Protein AF-A0ABD0YS05-F1 (afdb_monomer)

Solvent-accessible surface area (backbone atoms only — not comparable to full-atom values): 7313 Å² total; per-residue (Å²): 124,69,64,67,57,49,50,54,49,52,55,62,50,66,78,46,54,75,69,55,43,51,51,53,50,53,53,50,41,39,76,76,67,45,84,74,83,84,77,82,91,71,58,69,76,56,53,52,50,53,54,51,53,52,52,53,51,50,51,51,50,52,49,51,54,51,56,60,49,65,74,65,69,87,63,88,77,95,67,80,78,76,76,82,72,77,77,75,63,93,72,87,49,73,52,70,80,73,52,78,86,71,86,78,75,82,77,80,87,78,136

Foldseek 3Di:
DVVVVVVVVVVVLVPDDPVVNVVVVLVVCVVVPDDHDDDDDDDPVVVVVVVVVVVVVVVVVVVVVVVVVVVPPPDDDPPPPPPPPPPDPVPPDCCVVVPDDDPDDPDDDDD

pLDDT: mean 78.34, std 18.15, range [38.88, 98.06]

Organism: NCBI:txid642074

Radius of gyration: 29.36 Å; Cα contacts (8 Å, |Δi|>4): 9; chains: 1; bounding box: 68×46×77 Å

InterPro domains:
  IPR027973 40S small subunit processome assembly factor 1-like [PF15375] (1-88)
  IPR052852 SSU Processome Component [PTHR28366] (1-104)

Mean predicted aligned error: 17.49 Å

Sequence (111 aa):
MKRARFEVYKFAQSCLGASEKHQSNVELAVKLGARPPKKKSVNYKELIKINKSTLEENKKQDIIVRMGKQFTTKGKKETKKQSLKRKKRVGDGILNVYGKVGNFLFLDVNY

Secondary structure (DSSP, 8-state):
-HHHHHHHHHHHHHTS-HHHHHHHHHHHHHHTTPPPPPPPP--HHHHHHHHHHHHHHHHHHHHHHHHHHHTTTTS--------------TT-STHHHH-------------

Structure (mmCIF, N/CA/C/O backbone):
data_AF-A0ABD0YS05-F1
#
_entry.id   AF-A0ABD0YS05-F1
#
loop_
_atom_site.group_PDB
_atom_site.id
_atom_site.type_symbol
_atom_site.label_atom_id
_atom_site.label_alt_id
_atom_site.label_comp_id
_atom_site.label_asym_id
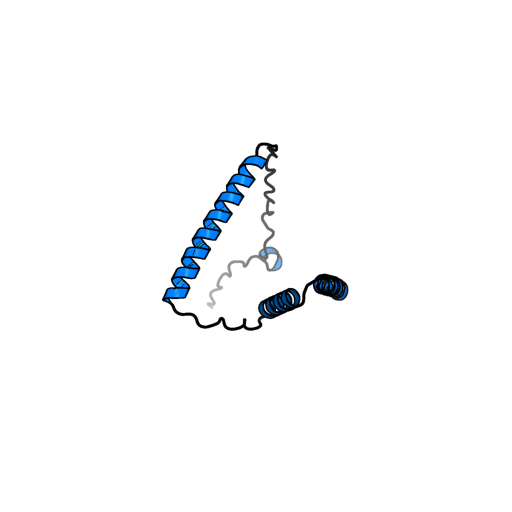_atom_site.label_entity_id
_atom_site.label_seq_id
_atom_site.pdbx_PDB_ins_code
_atom_site.Cartn_x
_atom_site.Cartn_y
_atom_site.Cartn_z
_atom_site.occupancy
_atom_site.B_iso_or_equiv
_atom_site.auth_seq_id
_atom_site.auth_comp_id
_atom_site.auth_asym_id
_atom_site.auth_atom_id
_atom_site.pdbx_PDB_model_num
ATOM 1 N N . MET A 1 1 ? 9.464 -0.307 -28.999 1.00 61.84 1 MET A N 1
ATOM 2 C CA . MET A 1 1 ? 9.107 0.496 -27.800 1.00 61.84 1 MET A CA 1
ATOM 3 C C . MET A 1 1 ? 8.747 -0.299 -26.535 1.00 61.84 1 MET A C 1
ATOM 5 O O . MET A 1 1 ? 8.785 0.287 -25.462 1.00 61.84 1 MET A O 1
ATOM 9 N N . LYS A 1 2 ? 8.405 -1.601 -26.593 1.00 81.81 2 LYS A N 1
ATOM 10 C CA . LYS A 1 2 ? 8.005 -2.369 -25.389 1.00 81.81 2 LYS A CA 1
ATOM 11 C C . LYS A 1 2 ? 9.186 -2.817 -24.501 1.00 81.81 2 LYS A C 1
ATOM 13 O O . LYS A 1 2 ? 9.066 -2.762 -23.285 1.00 81.81 2 LYS A O 1
ATOM 18 N N . ARG A 1 3 ? 10.331 -3.188 -25.096 1.00 90.81 3 ARG A N 1
ATOM 19 C CA . ARG A 1 3 ? 11.518 -3.702 -24.374 1.00 90.81 3 ARG A CA 1
ATOM 20 C C . ARG A 1 3 ? 12.218 -2.647 -23.512 1.00 90.81 3 ARG A C 1
ATOM 22 O O . ARG A 1 3 ? 12.342 -2.854 -22.316 1.00 90.81 3 ARG A O 1
ATOM 29 N N . ALA A 1 4 ? 12.533 -1.478 -24.074 1.00 93.75 4 ALA A N 1
ATOM 30 C CA . ALA A 1 4 ? 13.174 -0.390 -23.323 1.00 93.75 4 ALA A CA 1
ATOM 31 C C . ALA A 1 4 ? 12.364 0.045 -22.083 1.00 93.75 4 ALA A C 1
ATOM 33 O O . ALA A 1 4 ? 12.920 0.255 -21.012 1.00 93.75 4 ALA A O 1
ATOM 34 N N . ARG A 1 5 ? 11.027 0.113 -22.188 1.00 90.12 5 ARG A N 1
ATOM 35 C CA . ARG A 1 5 ? 10.155 0.425 -21.036 1.00 90.12 5 ARG A CA 1
ATOM 36 C C . ARG A 1 5 ? 10.236 -0.648 -19.948 1.00 90.12 5 ARG A C 1
ATOM 38 O O . ARG A 1 5 ? 10.227 -0.314 -18.769 1.00 90.12 5 ARG A O 1
ATOM 45 N N . PHE A 1 6 ? 10.317 -1.917 -20.345 1.00 90.56 6 PHE A N 1
ATOM 46 C CA . PHE A 1 6 ? 10.468 -3.032 -19.416 1.00 90.56 6 PHE A CA 1
ATOM 47 C C . PHE A 1 6 ? 11.845 -3.039 -18.742 1.00 90.56 6 PHE A C 1
ATOM 49 O O . PHE A 1 6 ? 11.928 -3.280 -17.543 1.00 90.56 6 PHE A O 1
ATOM 56 N N . GLU A 1 7 ? 12.912 -2.719 -19.472 1.00 94.56 7 GLU A N 1
ATOM 57 C CA . GLU A 1 7 ? 14.266 -2.613 -18.914 1.00 94.56 7 GLU A CA 1
ATOM 58 C C . GLU A 1 7 ? 14.374 -1.482 -17.893 1.00 94.56 7 GLU A C 1
ATOM 60 O O . GLU A 1 7 ? 14.882 -1.705 -16.798 1.00 94.56 7 GLU A O 1
ATOM 65 N N . VAL A 1 8 ? 13.811 -0.308 -18.195 1.00 94.12 8 VAL A N 1
ATOM 66 C CA . VAL A 1 8 ? 13.738 0.809 -17.240 1.00 94.12 8 VAL A CA 1
ATOM 67 C C . VAL A 1 8 ? 12.946 0.410 -15.994 1.00 94.12 8 VAL A C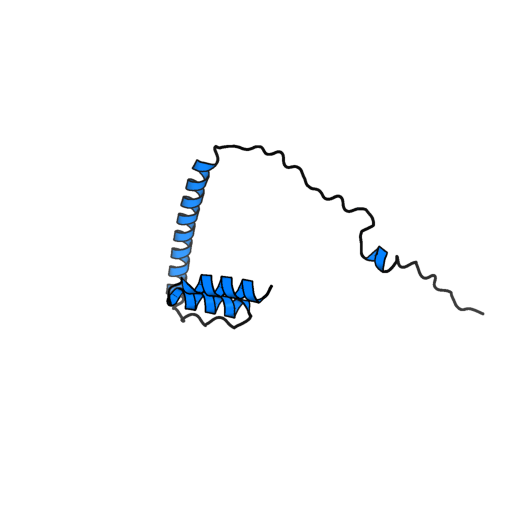 1
ATOM 69 O O . VAL A 1 8 ? 13.380 0.683 -14.879 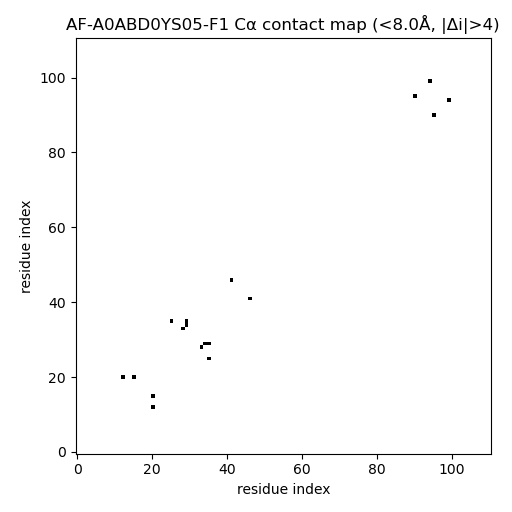1.00 94.12 8 VAL A O 1
ATOM 72 N N . TYR A 1 9 ? 11.812 -0.276 -16.161 1.00 91.19 9 TYR A N 1
ATOM 73 C CA . TYR A 1 9 ? 11.022 -0.772 -15.033 1.00 91.19 9 TYR A CA 1
ATOM 74 C C . TYR A 1 9 ? 11.802 -1.783 -14.181 1.00 91.19 9 TYR A C 1
ATOM 76 O O . TYR A 1 9 ? 11.857 -1.650 -12.961 1.00 91.19 9 TYR A O 1
ATOM 84 N N . LYS A 1 10 ? 12.450 -2.767 -14.813 1.00 92.56 10 LYS A N 1
ATOM 85 C CA . LYS A 1 10 ? 13.268 -3.776 -14.128 1.00 92.56 10 LYS A CA 1
ATOM 86 C C . LYS A 1 10 ? 14.435 -3.130 -13.383 1.00 92.56 10 LYS A C 1
ATOM 88 O O . LYS A 1 10 ? 14.707 -3.495 -12.242 1.00 92.56 10 LYS A O 1
ATOM 93 N N . PHE A 1 11 ? 15.096 -2.158 -14.006 1.00 95.00 11 PHE A N 1
ATOM 94 C CA . PHE A 1 11 ? 16.163 -1.385 -13.385 1.00 95.00 11 PHE A CA 1
ATOM 95 C C . PHE A 1 11 ? 15.650 -0.613 -12.165 1.00 95.00 11 PHE A C 1
ATOM 97 O O . PHE A 1 11 ? 16.221 -0.743 -11.084 1.00 95.00 11 PHE A O 1
ATOM 104 N N . ALA A 1 12 ? 14.523 0.093 -12.295 1.00 92.38 12 ALA A N 1
ATOM 105 C CA . ALA A 1 12 ? 13.889 0.796 -11.182 1.00 92.38 12 ALA A CA 1
ATOM 106 C C . ALA A 1 12 ? 13.534 -0.156 -10.031 1.00 92.38 12 ALA A C 1
ATOM 108 O O . ALA A 1 12 ? 13.791 0.158 -8.873 1.00 92.38 12 ALA A O 1
ATOM 109 N N . GLN A 1 13 ? 13.016 -1.350 -10.338 1.00 92.62 13 GLN A N 1
ATOM 110 C CA . GLN A 1 13 ? 12.730 -2.346 -9.312 1.00 92.62 13 GLN A CA 1
ATOM 111 C C . GLN A 1 13 ? 13.988 -2.909 -8.662 1.00 92.62 13 GLN A C 1
ATOM 113 O O . GLN A 1 13 ? 13.946 -3.231 -7.483 1.00 92.62 13 GLN A O 1
ATOM 118 N N . SER A 1 14 ? 15.102 -3.045 -9.383 1.00 92.31 14 SER A N 1
ATOM 119 C CA . SER A 1 14 ? 16.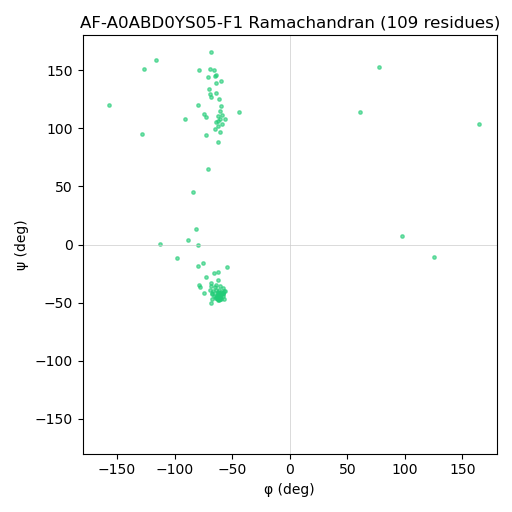308 -3.693 -8.858 1.00 92.31 14 SER A CA 1
ATOM 120 C C . SER A 1 14 ? 16.856 -3.020 -7.590 1.00 92.31 14 SER A C 1
ATOM 122 O O . SER A 1 14 ? 17.228 -3.732 -6.657 1.00 92.31 14 SER A O 1
ATOM 124 N N . CYS A 1 15 ? 16.779 -1.686 -7.519 1.00 92.06 15 CYS A N 1
ATOM 125 C CA . CYS A 1 15 ? 17.264 -0.855 -6.412 1.00 92.06 15 CYS A CA 1
ATOM 126 C C . CYS A 1 15 ? 16.371 -0.893 -5.150 1.00 92.06 15 CYS A C 1
ATOM 128 O O . CYS A 1 15 ? 16.803 -0.504 -4.071 1.00 92.06 15 CYS A O 1
ATOM 130 N N . LEU A 1 16 ? 15.128 -1.372 -5.262 1.00 93.38 16 LEU A N 1
ATOM 131 C CA . LEU A 1 16 ? 14.161 -1.342 -4.160 1.00 93.38 16 LEU A CA 1
ATOM 132 C C . LEU A 1 16 ? 14.400 -2.459 -3.129 1.00 93.38 16 LEU A C 1
ATOM 134 O O . LEU A 1 16 ? 14.815 -3.576 -3.470 1.00 93.38 16 LEU A O 1
ATOM 138 N N . GLY A 1 17 ? 14.053 -2.196 -1.868 1.00 95.06 17 GLY A N 1
ATOM 139 C CA . GLY A 1 17 ? 14.022 -3.221 -0.820 1.00 95.06 17 GLY A CA 1
ATOM 140 C C . GLY A 1 17 ? 12.909 -4.259 -1.043 1.00 95.06 17 GLY A C 1
ATOM 141 O O . GLY A 1 17 ? 11.985 -4.046 -1.825 1.00 95.06 17 GLY A O 1
ATOM 142 N N . ALA A 1 18 ? 12.952 -5.401 -0.343 1.00 94.12 18 ALA A N 1
ATOM 143 C CA . ALA A 1 18 ? 11.956 -6.473 -0.515 1.00 94.12 18 ALA A CA 1
ATOM 144 C C . ALA A 1 18 ? 10.508 -6.010 -0.243 1.00 94.12 18 ALA A C 1
ATOM 146 O O . ALA A 1 18 ? 9.595 -6.333 -1.005 1.00 94.12 18 ALA A O 1
ATOM 147 N N . SER A 1 19 ? 10.305 -5.209 0.809 1.00 94.81 19 SER A N 1
ATOM 148 C CA . SER A 1 19 ? 8.990 -4.647 1.158 1.00 94.81 19 SER A CA 1
ATOM 149 C C . SER A 1 19 ? 8.464 -3.697 0.075 1.00 94.81 19 SER A C 1
ATOM 151 O O . SER A 1 19 ? 7.323 -3.812 -0.371 1.00 94.81 19 SER A O 1
ATOM 153 N N . GLU A 1 20 ? 9.321 -2.803 -0.417 1.00 95.06 20 GLU A N 1
ATOM 154 C CA . GLU A 1 20 ? 8.982 -1.820 -1.451 1.00 95.06 20 GLU A CA 1
ATOM 155 C C . GLU A 1 20 ? 8.688 -2.491 -2.798 1.00 95.06 20 GLU A C 1
ATOM 157 O O . GLU A 1 20 ? 7.719 -2.140 -3.472 1.00 95.06 20 GLU A O 1
ATOM 162 N N . LYS A 1 21 ? 9.464 -3.523 -3.162 1.00 94.88 21 LYS A N 1
ATOM 163 C CA . LYS A 1 21 ? 9.205 -4.373 -4.336 1.00 94.88 21 LYS A CA 1
ATOM 164 C C . LYS A 1 21 ? 7.823 -5.011 -4.262 1.00 94.88 21 LYS A C 1
ATOM 166 O O . LYS A 1 21 ? 7.072 -4.968 -5.235 1.00 94.88 21 LYS A O 1
ATOM 171 N N . HIS A 1 22 ? 7.469 -5.576 -3.107 1.00 94.06 22 HIS A N 1
ATOM 172 C CA . HIS A 1 22 ? 6.154 -6.175 -2.905 1.00 94.06 22 HIS A CA 1
ATOM 173 C C . HIS A 1 22 ? 5.034 -5.139 -3.078 1.00 94.06 22 HIS A C 1
ATOM 175 O O . HIS A 1 22 ? 4.067 -5.395 -3.792 1.00 94.06 22 HIS A O 1
ATOM 181 N N . GLN A 1 23 ? 5.173 -3.949 -2.487 1.00 94.38 23 GLN A N 1
ATOM 182 C CA . GLN A 1 23 ? 4.189 -2.872 -2.638 1.00 94.38 23 GLN A CA 1
ATOM 183 C C . GLN A 1 23 ? 4.043 -2.417 -4.096 1.00 94.38 23 GLN A C 1
ATOM 185 O O . GLN A 1 23 ? 2.920 -2.330 -4.592 1.00 94.38 23 GLN A O 1
ATOM 190 N N . SER A 1 24 ? 5.160 -2.212 -4.801 1.00 94.38 24 SER A N 1
ATOM 191 C CA . SER A 1 24 ? 5.177 -1.850 -6.224 1.00 94.38 24 SER A CA 1
ATOM 192 C C . SER A 1 24 ? 4.461 -2.894 -7.090 1.00 94.38 24 SER A C 1
ATOM 194 O O . SER A 1 24 ? 3.657 -2.542 -7.954 1.00 94.38 24 SER A O 1
ATOM 196 N N . ASN A 1 25 ? 4.684 -4.183 -6.818 1.00 93.50 25 ASN A N 1
ATOM 197 C CA . ASN A 1 25 ? 4.028 -5.274 -7.537 1.00 93.50 25 ASN A CA 1
ATOM 198 C C . ASN A 1 25 ? 2.521 -5.334 -7.257 1.00 93.50 25 ASN A C 1
ATOM 200 O O . ASN A 1 25 ? 1.737 -5.519 -8.187 1.00 93.50 25 ASN A O 1
ATOM 204 N N . VAL A 1 26 ? 2.104 -5.151 -6.000 1.00 95.75 26 VAL A N 1
ATOM 205 C CA . 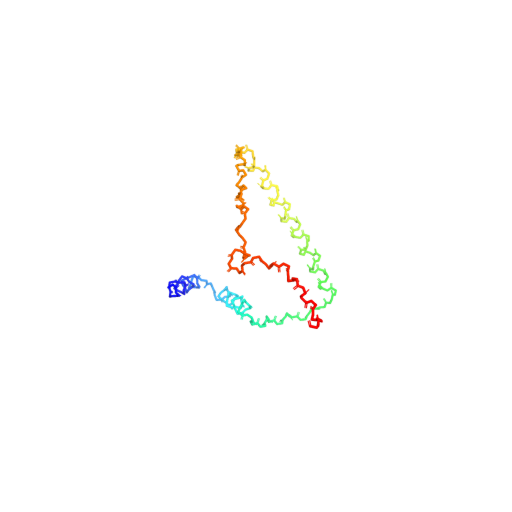VAL A 1 26 ? 0.679 -5.088 -5.635 1.00 95.75 26 VAL A CA 1
ATOM 206 C C . VAL A 1 26 ? 0.002 -3.904 -6.326 1.00 95.75 26 VAL A C 1
ATOM 208 O O . VAL A 1 26 ? -1.075 -4.065 -6.895 1.00 95.75 26 VAL A O 1
ATOM 211 N N . GLU A 1 27 ? 0.632 -2.729 -6.333 1.00 95.06 27 GLU A N 1
ATOM 212 C CA . GLU A 1 27 ? 0.100 -1.542 -7.005 1.00 95.06 27 GLU A CA 1
ATOM 213 C C . GLU A 1 27 ? -0.035 -1.759 -8.518 1.00 95.06 27 GLU A C 1
ATOM 215 O O . GLU A 1 27 ? -1.067 -1.423 -9.105 1.00 95.06 27 GLU A O 1
ATOM 220 N N . LEU A 1 28 ? 0.980 -2.359 -9.152 1.00 94.38 28 LEU A N 1
ATOM 221 C CA . LEU A 1 28 ? 0.926 -2.711 -10.569 1.00 94.38 28 LEU A CA 1
ATOM 222 C C . LEU A 1 28 ? -0.222 -3.685 -10.850 1.00 94.38 28 LEU A C 1
ATOM 224 O O . LEU A 1 28 ? -1.000 -3.451 -11.771 1.00 94.38 28 LEU A O 1
ATOM 228 N N . ALA A 1 29 ? -0.365 -4.740 -10.047 1.00 96.38 29 ALA A N 1
ATOM 229 C CA . ALA A 1 29 ? -1.443 -5.709 -10.200 1.00 96.38 29 ALA A CA 1
ATOM 230 C C . ALA A 1 29 ? -2.821 -5.035 -10.103 1.00 96.38 29 ALA A C 1
ATOM 232 O O . ALA A 1 29 ? -3.682 -5.276 -10.947 1.00 96.38 29 ALA A O 1
ATOM 233 N N . VAL A 1 30 ? -3.016 -4.134 -9.135 1.00 97.19 30 VAL A N 1
ATOM 234 C CA . VAL A 1 30 ? -4.268 -3.375 -8.986 1.00 97.19 30 VAL A CA 1
ATOM 235 C C . VAL A 1 30 ? -4.536 -2.489 -10.208 1.00 97.19 30 VAL A C 1
ATOM 237 O O . VAL A 1 30 ? -5.658 -2.475 -10.709 1.00 97.19 30 VAL A O 1
ATOM 240 N N . LYS A 1 31 ? -3.520 -1.804 -10.752 1.00 95.12 31 LYS A N 1
ATOM 241 C CA . LYS A 1 31 ? -3.652 -1.010 -11.992 1.00 95.12 31 LYS A CA 1
ATOM 242 C C . LYS A 1 31 ? -4.029 -1.861 -13.206 1.00 95.12 31 LYS A C 1
ATOM 244 O O . LYS A 1 31 ? -4.708 -1.369 -14.102 1.00 95.12 31 LYS A O 1
ATOM 249 N N . LEU A 1 32 ? -3.603 -3.123 -13.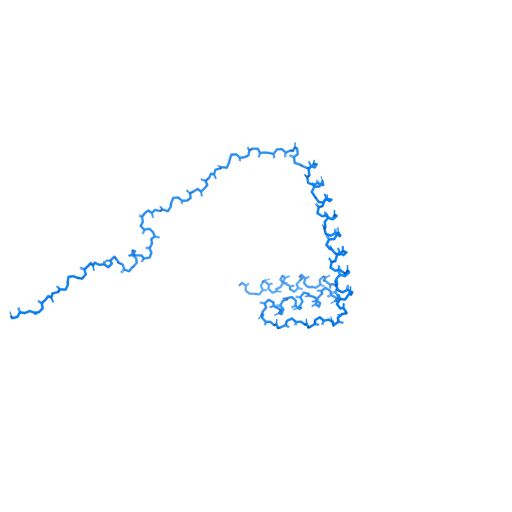229 1.00 96.75 32 LEU A N 1
ATOM 250 C CA . LEU A 1 32 ? -3.970 -4.105 -14.253 1.00 96.75 32 LEU A CA 1
ATOM 251 C C . LEU A 1 32 ? -5.362 -4.722 -14.029 1.00 96.75 32 LEU A C 1
ATOM 253 O O . LEU A 1 32 ? -5.794 -5.546 -14.830 1.00 96.75 32 LEU A O 1
ATOM 257 N N . GLY A 1 33 ? -6.070 -4.323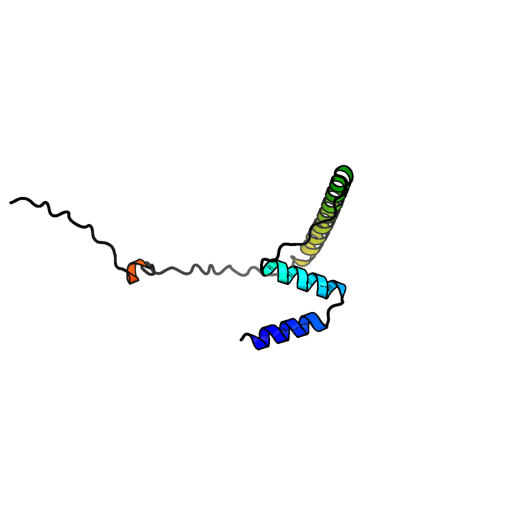 -12.968 1.00 96.94 33 GLY A N 1
ATOM 258 C CA . GLY A 1 33 ? -7.425 -4.776 -12.659 1.00 96.94 33 GLY A CA 1
ATOM 259 C C . GLY A 1 33 ? -7.500 -5.910 -11.637 1.00 96.94 33 GLY A C 1
ATOM 260 O O . GLY A 1 33 ? -8.585 -6.440 -11.402 1.00 96.94 33 GLY A O 1
ATOM 261 N N . ALA A 1 34 ? -6.387 -6.293 -11.002 1.00 98.06 34 ALA A N 1
ATOM 262 C CA . ALA A 1 34 ? -6.431 -7.257 -9.910 1.00 98.06 34 ALA A CA 1
ATOM 263 C C . ALA A 1 34 ? -7.208 -6.692 -8.711 1.00 98.06 34 ALA A C 1
ATOM 265 O O . ALA A 1 34 ? -7.130 -5.506 -8.379 1.00 98.06 34 ALA A O 1
ATOM 266 N N . ARG A 1 35 ? -7.932 -7.569 -8.012 1.00 96.75 35 ARG A N 1
ATOM 267 C CA . ARG A 1 35 ? -8.648 -7.199 -6.790 1.00 96.75 35 ARG A CA 1
ATOM 268 C C . ARG A 1 35 ? -7.641 -6.886 -5.671 1.00 96.75 35 ARG A C 1
ATOM 270 O O . ARG A 1 35 ? -6.808 -7.740 -5.370 1.00 96.75 35 ARG A O 1
ATOM 277 N N . PRO A 1 36 ? -7.725 -5.715 -5.011 1.00 95.44 36 PRO A N 1
ATOM 278 C CA . PRO A 1 36 ? -6.815 -5.375 -3.924 1.00 95.44 36 PRO A CA 1
ATOM 279 C C . PRO A 1 36 ? -7.010 -6.303 -2.711 1.00 95.44 36 PRO A C 1
ATOM 281 O O . PRO A 1 36 ? -8.130 -6.772 -2.463 1.00 95.44 36 PRO A O 1
ATOM 284 N N . PRO A 1 37 ? -5.948 -6.552 -1.922 1.00 92.62 37 PRO A N 1
ATOM 285 C CA . PRO A 1 37 ? -6.032 -7.401 -0.740 1.00 92.62 37 PRO A CA 1
ATOM 286 C C . PRO A 1 37 ? -6.965 -6.799 0.319 1.00 92.62 37 PRO A C 1
ATOM 288 O O . PRO A 1 37 ? -7.054 -5.580 0.492 1.00 92.62 37 PRO A O 1
ATOM 291 N N . LYS A 1 38 ? -7.668 -7.667 1.056 1.00 93.75 38 LYS A N 1
ATOM 292 C CA . LYS A 1 38 ? -8.599 -7.246 2.110 1.00 93.75 38 LYS A CA 1
ATOM 293 C C . LYS A 1 38 ? -7.825 -6.669 3.300 1.00 93.75 38 LYS A C 1
ATOM 295 O O . LYS A 1 38 ? -6.857 -7.262 3.770 1.00 93.75 38 LYS A O 1
ATOM 300 N N . LYS A 1 39 ? -8.281 -5.523 3.813 1.00 90.31 39 LYS A N 1
ATOM 301 C CA . LYS A 1 39 ? -7.748 -4.933 5.050 1.00 90.31 39 LYS A CA 1
ATOM 302 C C . LYS A 1 39 ? -8.138 -5.783 6.262 1.00 90.31 39 LYS A C 1
ATOM 304 O O . LYS A 1 39 ? -9.192 -6.423 6.262 1.00 90.31 39 LYS A O 1
ATOM 309 N N . LYS A 1 40 ? -7.304 -5.756 7.305 1.00 92.06 40 LYS A N 1
ATOM 310 C CA . LYS A 1 40 ? -7.618 -6.389 8.594 1.00 92.06 40 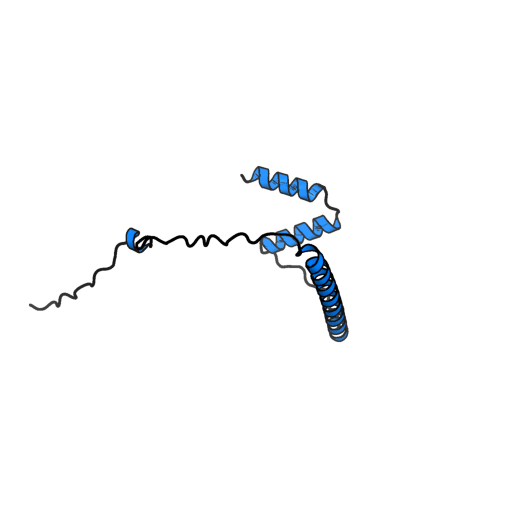LYS A CA 1
ATOM 311 C C . LYS A 1 40 ? -8.893 -5.773 9.179 1.00 92.06 40 LYS A C 1
ATOM 313 O O . LYS A 1 40 ? -9.102 -4.565 9.070 1.00 92.06 40 LYS A O 1
ATOM 318 N N . SER A 1 41 ? -9.736 -6.601 9.788 1.00 92.06 41 SER A N 1
ATOM 319 C CA . SER A 1 41 ? -10.883 -6.126 10.561 1.00 92.06 41 SER A CA 1
ATOM 320 C C . SER A 1 41 ? -10.389 -5.440 11.832 1.00 92.06 41 SER A C 1
ATOM 322 O O . SER A 1 41 ? -9.584 -6.012 12.563 1.00 92.06 41 SER A O 1
ATOM 324 N N . VAL A 1 42 ? -10.878 -4.232 12.090 1.00 93.44 42 VAL A N 1
ATOM 325 C CA . VAL A 1 42 ? -10.562 -3.433 13.282 1.00 93.44 42 VAL A CA 1
ATOM 326 C C . VAL A 1 42 ? -11.856 -3.015 13.972 1.00 93.44 42 VAL A C 1
ATOM 328 O O . VAL A 1 42 ? -12.890 -2.875 13.314 1.00 93.44 42 VAL A O 1
ATOM 331 N N . ASN A 1 43 ? -11.814 -2.820 15.292 1.00 96.81 43 ASN A N 1
ATOM 332 C CA . ASN A 1 43 ? -12.979 -2.360 16.042 1.00 96.81 43 ASN A CA 1
ATOM 333 C C . ASN A 1 43 ? -13.371 -0.943 15.589 1.00 96.81 43 ASN A C 1
ATOM 335 O O . ASN A 1 43 ? -12.519 -0.072 15.412 1.00 96.81 43 ASN A O 1
ATOM 339 N N . TYR A 1 44 ? -14.670 -0.682 15.443 1.00 94.62 44 TYR A N 1
ATOM 340 C CA . TYR A 1 44 ? -15.177 0.616 14.997 1.00 94.62 44 TYR A CA 1
ATOM 341 C C . TYR A 1 44 ? -14.707 1.787 15.876 1.00 94.62 44 TYR A C 1
ATOM 343 O O . TYR A 1 44 ? -14.318 2.835 15.359 1.00 94.62 44 TYR A O 1
ATOM 351 N N . LYS A 1 45 ? -14.670 1.602 17.204 1.00 96.44 45 LYS A N 1
ATOM 352 C CA . LYS A 1 45 ? -14.211 2.647 18.135 1.00 96.44 45 LYS A CA 1
ATOM 353 C C . LYS A 1 45 ? -12.736 2.995 17.917 1.00 96.44 45 LYS A C 1
ATOM 355 O O . LYS A 1 45 ? -12.357 4.156 18.055 1.00 96.44 45 LYS A O 1
ATOM 360 N N . GLU A 1 46 ? -11.913 2.014 17.560 1.00 94.94 46 GLU A N 1
ATOM 361 C CA . GLU A 1 46 ? -10.493 2.209 17.250 1.00 94.94 46 GLU A CA 1
ATOM 362 C C . GLU A 1 46 ? -10.312 2.878 15.888 1.00 94.94 46 GLU A C 1
ATOM 364 O O . GLU A 1 46 ? -9.538 3.825 15.765 1.00 94.94 46 GLU A O 1
ATOM 369 N N . LEU A 1 47 ? -11.096 2.466 14.889 1.00 94.19 47 LEU A N 1
ATOM 370 C CA . LEU A 1 47 ? -11.075 3.055 13.552 1.00 94.19 47 LEU A CA 1
ATOM 371 C C . LEU A 1 47 ? -11.406 4.554 13.582 1.00 94.19 47 LEU A C 1
ATOM 373 O O . LEU A 1 47 ? -10.735 5.343 12.919 1.00 94.19 47 LEU A O 1
ATOM 377 N N . ILE A 1 48 ? -12.385 4.973 14.393 1.00 95.00 48 ILE A N 1
ATOM 378 C CA . ILE A 1 48 ? -12.688 6.400 14.585 1.00 95.00 48 ILE A CA 1
ATOM 379 C C . ILE A 1 48 ? -11.484 7.146 15.169 1.00 95.00 48 ILE A C 1
ATOM 381 O O . ILE A 1 48 ? -11.167 8.240 14.704 1.00 95.00 48 ILE A O 1
ATOM 385 N N . LYS A 1 49 ? -10.827 6.583 16.191 1.00 95.31 49 LYS A N 1
ATOM 386 C CA . LYS A 1 49 ? -9.672 7.222 16.839 1.00 95.31 49 LYS A CA 1
ATOM 387 C C . LYS A 1 49 ? -8.521 7.410 15.849 1.00 95.31 49 LYS A C 1
ATOM 389 O O . LYS A 1 49 ? -8.009 8.519 15.743 1.00 95.31 49 LYS A O 1
ATOM 394 N N . ILE A 1 50 ? -8.198 6.370 15.078 1.00 93.12 50 ILE A N 1
ATOM 395 C CA . ILE A 1 50 ? -7.159 6.407 14.037 1.00 93.12 50 ILE A CA 1
ATOM 396 C C . ILE A 1 50 ? -7.497 7.448 12.960 1.00 93.12 50 ILE A C 1
ATOM 398 O O . ILE A 1 50 ? -6.648 8.239 12.557 1.00 93.12 50 ILE A O 1
ATOM 402 N N . ASN A 1 51 ? -8.748 7.506 12.501 1.00 92.75 51 ASN A N 1
ATOM 403 C CA . ASN A 1 51 ? -9.152 8.494 11.496 1.00 92.75 51 ASN A CA 1
ATOM 404 C C . ASN A 1 51 ? -9.052 9.936 12.014 1.00 92.75 51 ASN A C 1
ATOM 406 O O . ASN A 1 51 ? -8.681 10.837 11.266 1.00 92.75 51 ASN A O 1
ATOM 410 N N . LYS A 1 52 ? -9.369 10.171 13.293 1.00 95.19 52 LYS A N 1
ATOM 411 C CA . LYS A 1 52 ? -9.219 11.497 13.905 1.00 95.19 52 LYS A CA 1
ATOM 412 C C . LYS A 1 52 ? -7.748 11.899 14.026 1.00 95.19 52 LYS A C 1
ATOM 414 O O . LYS A 1 52 ? -7.407 13.002 13.611 1.00 95.19 52 LYS A O 1
ATOM 419 N N . SER A 1 53 ? -6.883 11.008 14.517 1.00 93.38 53 SER A N 1
ATOM 420 C CA . SER A 1 53 ? -5.455 11.313 14.680 1.00 93.38 53 SER A CA 1
ATOM 421 C C . SER A 1 53 ? -4.770 11.572 13.337 1.00 93.38 53 SER A C 1
ATOM 423 O O . SER A 1 53 ? -4.096 12.584 13.176 1.00 93.38 53 SER A O 1
ATOM 425 N N . THR A 1 54 ? -5.027 10.726 12.336 1.00 91.75 54 THR A N 1
ATOM 426 C CA . THR A 1 54 ? -4.489 10.905 10.976 1.00 91.75 54 THR A CA 1
ATOM 427 C C . THR A 1 54 ? -4.963 12.212 10.335 1.00 91.75 54 THR A C 1
ATOM 429 O O . THR A 1 54 ? -4.178 12.905 9.691 1.00 91.75 54 THR A O 1
ATOM 432 N N . LEU A 1 55 ? -6.226 12.610 10.535 1.00 93.56 55 LEU A N 1
ATOM 433 C CA . LEU A 1 55 ? -6.732 13.897 10.052 1.00 93.56 55 LEU A CA 1
ATOM 434 C C . LEU A 1 55 ? -6.008 15.085 10.703 1.00 93.56 55 LEU A C 1
ATOM 436 O O . LEU A 1 55 ? -5.702 16.065 10.024 1.00 93.56 55 LEU A O 1
ATOM 440 N N . GLU A 1 56 ? -5.748 15.023 12.007 1.00 93.00 56 GLU A N 1
ATOM 441 C CA . GLU A 1 56 ? -5.020 16.071 12.726 1.00 93.00 56 GLU A CA 1
ATOM 442 C C . GLU A 1 56 ? -3.552 16.158 12.294 1.00 93.00 56 GLU A C 1
ATOM 444 O O . GLU A 1 56 ? -3.040 17.258 12.088 1.00 93.00 56 GLU A O 1
ATOM 449 N N . GLU A 1 57 ? -2.885 15.021 12.098 1.00 91.75 57 GLU A N 1
ATOM 450 C CA . GLU A 1 57 ? -1.518 14.955 11.572 1.00 91.75 57 GLU A CA 1
ATOM 451 C C . GLU A 1 57 ? -1.428 15.538 10.160 1.00 91.75 57 GLU A C 1
ATOM 453 O O . GLU A 1 57 ? -0.573 16.384 9.901 1.00 91.75 57 GLU A O 1
ATOM 458 N N . ASN A 1 58 ? -2.363 15.178 9.278 1.00 90.00 58 ASN A N 1
ATOM 459 C CA . ASN A 1 58 ? -2.425 15.721 7.922 1.00 90.00 58 ASN A CA 1
ATOM 460 C C . ASN A 1 58 ? -2.642 17.239 7.931 1.00 90.00 58 ASN A C 1
ATOM 462 O O . ASN A 1 58 ? -1.967 17.961 7.203 1.00 90.00 58 ASN A O 1
ATOM 466 N N . LYS A 1 59 ? -3.517 17.754 8.807 1.00 91.00 59 LYS A N 1
ATOM 467 C CA . LYS A 1 59 ? -3.702 19.205 8.980 1.00 91.00 59 LYS A CA 1
ATOM 468 C C . LYS A 1 59 ? -2.415 19.891 9.438 1.00 91.00 59 LYS A C 1
ATOM 470 O O . LYS A 1 59 ? -2.083 20.955 8.920 1.00 91.00 59 LYS A O 1
ATOM 475 N N . LYS A 1 60 ? -1.681 19.301 10.388 1.00 88.25 60 LYS A N 1
ATOM 476 C CA . LYS A 1 60 ? -0.388 19.836 10.848 1.00 88.25 60 LYS A CA 1
ATOM 477 C C . LYS A 1 60 ? 0.633 19.859 9.709 1.00 88.25 60 LYS A C 1
ATOM 479 O O . LYS A 1 60 ? 1.269 20.888 9.496 1.00 88.25 60 LYS A O 1
ATOM 484 N N . GLN A 1 61 ? 0.747 18.773 8.943 1.00 86.00 61 GLN A N 1
ATOM 485 C CA . GLN A 1 61 ? 1.641 18.708 7.784 1.00 86.00 61 GLN A CA 1
ATOM 486 C C . GLN A 1 61 ? 1.265 19.739 6.713 1.00 86.00 61 GLN A C 1
ATOM 488 O O . GLN A 1 61 ? 2.136 20.459 6.229 1.00 86.00 61 GLN A O 1
ATOM 493 N N . ASP A 1 62 ? -0.024 19.892 6.408 1.00 86.56 62 ASP A N 1
ATOM 494 C CA . ASP A 1 62 ? -0.515 20.898 5.464 1.00 86.56 62 ASP A CA 1
ATOM 495 C C . ASP A 1 62 ? -0.156 22.322 5.898 1.00 86.56 62 ASP A C 1
ATOM 497 O O . ASP A 1 62 ? 0.250 23.139 5.068 1.00 86.56 62 ASP A O 1
ATOM 501 N N . ILE A 1 63 ? -0.281 22.633 7.191 1.00 85.00 63 ILE A N 1
ATOM 502 C CA . ILE A 1 63 ? 0.107 23.937 7.743 1.00 85.00 63 ILE A CA 1
ATOM 503 C C . ILE A 1 63 ? 1.613 24.162 7.556 1.00 85.00 63 ILE A C 1
ATOM 505 O O . ILE A 1 63 ? 2.007 25.210 7.048 1.00 85.00 63 ILE A O 1
ATOM 509 N N . ILE A 1 64 ? 2.452 23.173 7.877 1.00 83.12 64 ILE A N 1
ATOM 510 C CA . ILE A 1 64 ? 3.913 23.249 7.701 1.00 83.12 64 ILE A CA 1
ATOM 511 C C . ILE A 1 64 ? 4.281 23.475 6.228 1.00 83.12 64 ILE A C 1
ATOM 513 O O . ILE A 1 64 ? 5.064 24.373 5.916 1.00 83.12 64 ILE A O 1
ATOM 517 N N . VAL A 1 65 ? 3.676 22.723 5.305 1.00 82.88 65 VAL A N 1
ATOM 518 C CA . VAL A 1 65 ? 3.909 22.868 3.858 1.00 82.88 65 VAL A CA 1
ATOM 519 C C . VAL A 1 65 ? 3.479 24.250 3.358 1.00 82.88 65 VAL A C 1
ATOM 521 O O . VAL A 1 65 ? 4.175 24.856 2.538 1.00 82.88 65 VAL A O 1
ATOM 524 N N . ARG A 1 66 ? 2.347 24.778 3.841 1.00 78.31 66 ARG A N 1
ATOM 525 C CA . ARG A 1 66 ? 1.866 26.123 3.485 1.00 78.31 66 ARG A CA 1
ATOM 526 C C . ARG A 1 66 ? 2.796 27.216 4.004 1.00 78.31 66 ARG A C 1
ATOM 528 O O . ARG A 1 66 ? 3.131 28.113 3.233 1.00 78.31 66 ARG A O 1
ATOM 535 N N . MET A 1 67 ? 3.256 27.114 5.252 1.00 73.50 67 MET A N 1
ATOM 536 C CA . MET A 1 67 ? 4.220 28.056 5.827 1.00 73.50 67 MET A CA 1
ATOM 537 C C . MET A 1 67 ? 5.550 28.019 5.063 1.00 73.50 67 MET A C 1
ATOM 539 O O . MET A 1 67 ? 6.038 29.062 4.643 1.00 73.50 67 MET A O 1
ATOM 543 N N . GLY A 1 68 ? 6.091 26.830 4.768 1.00 69.25 68 GLY A N 1
ATOM 544 C CA . GLY A 1 68 ? 7.323 26.678 3.981 1.00 69.25 68 GLY A CA 1
ATOM 545 C C . GLY A 1 68 ? 7.226 27.254 2.560 1.00 69.25 68 GLY A C 1
ATOM 546 O O . GLY A 1 68 ? 8.178 27.851 2.059 1.00 69.25 68 GLY A O 1
ATOM 547 N N . LYS A 1 69 ? 6.055 27.156 1.913 1.00 60.06 69 LYS A N 1
ATOM 548 C CA . LYS A 1 69 ? 5.813 27.763 0.592 1.00 60.06 69 LYS A CA 1
ATOM 549 C C . LYS A 1 69 ? 5.780 29.293 0.628 1.00 60.06 69 LYS A C 1
ATOM 551 O O . LYS A 1 69 ? 6.278 29.911 -0.309 1.00 60.06 69 LYS A O 1
ATOM 556 N N . GLN A 1 70 ? 5.261 29.909 1.690 1.00 57.53 70 GLN A N 1
ATOM 557 C CA . GLN A 1 70 ? 5.159 31.373 1.795 1.00 57.53 70 GLN A CA 1
ATOM 558 C C . GLN A 1 70 ? 6.525 32.083 1.856 1.00 57.53 70 GLN A C 1
ATOM 560 O O . GLN A 1 70 ? 6.628 33.237 1.437 1.00 57.53 70 GLN A O 1
ATOM 565 N N . PHE A 1 71 ? 7.589 31.400 2.294 1.00 55.66 71 PHE A N 1
ATOM 566 C CA . PHE A 1 71 ? 8.945 31.968 2.323 1.00 55.66 71 PHE A CA 1
ATOM 567 C C . PHE A 1 71 ? 9.658 31.963 0.960 1.00 55.66 71 PHE A C 1
ATOM 569 O O . PHE A 1 71 ? 10.589 32.739 0.761 1.00 55.66 71 PHE A O 1
ATOM 576 N N . THR A 1 72 ? 9.214 31.149 -0.005 1.00 54.78 72 THR A N 1
ATOM 577 C CA . THR A 1 72 ? 9.876 31.022 -1.324 1.00 54.78 72 THR A CA 1
ATOM 578 C C . THR A 1 72 ? 9.230 31.869 -2.426 1.00 54.78 72 THR A C 1
ATOM 580 O O . THR A 1 72 ? 9.829 32.075 -3.479 1.00 54.78 72 THR A O 1
ATOM 583 N N . THR A 1 73 ? 8.038 32.433 -2.198 1.00 54.03 73 THR A N 1
ATOM 584 C CA . THR A 1 73 ? 7.268 33.157 -3.228 1.00 54.03 73 THR A CA 1
ATOM 585 C C . THR A 1 73 ? 7.572 34.654 -3.351 1.00 54.03 73 THR A C 1
ATOM 587 O O . THR A 1 73 ? 6.957 35.324 -4.176 1.00 54.03 73 THR A O 1
ATOM 590 N N . LYS A 1 74 ? 8.541 35.208 -2.606 1.00 55.56 74 LYS A N 1
ATOM 591 C CA . LYS A 1 74 ? 8.972 36.617 -2.772 1.00 55.56 74 LYS A CA 1
ATOM 592 C C . LYS A 1 74 ? 9.956 36.840 -3.936 1.00 55.56 74 LYS A C 1
ATOM 594 O O . LYS A 1 74 ? 10.559 37.903 -4.038 1.00 55.56 74 LYS A O 1
ATOM 599 N N . GLY A 1 75 ? 10.118 35.865 -4.832 1.00 57.72 75 GLY A N 1
ATOM 600 C CA . GLY A 1 75 ? 11.051 35.938 -5.955 1.00 57.72 75 GLY A CA 1
ATOM 601 C C . GLY A 1 75 ? 10.415 35.618 -7.305 1.00 57.72 75 GLY A C 1
ATOM 602 O O . GLY A 1 75 ? 10.417 34.469 -7.720 1.00 57.72 75 GLY A O 1
ATOM 603 N N . LYS A 1 76 ? 9.988 36.668 -8.020 1.00 54.44 76 LYS A N 1
ATOM 604 C CA . LYS A 1 76 ? 9.920 36.777 -9.494 1.00 54.44 76 LYS A CA 1
ATOM 605 C C . LYS A 1 76 ? 9.016 35.782 -10.257 1.00 54.44 76 LYS A C 1
ATOM 607 O O . LYS A 1 76 ? 9.372 34.631 -10.474 1.00 54.44 76 LYS A O 1
ATOM 612 N N . LYS A 1 77 ? 7.958 36.310 -10.886 1.00 52.22 77 LYS A N 1
ATOM 613 C CA . LYS A 1 77 ? 7.878 36.564 -12.348 1.00 52.22 77 LYS A CA 1
ATOM 614 C C . LYS A 1 77 ? 6.420 36.788 -12.756 1.00 52.22 77 LYS A C 1
ATOM 616 O O . LYS A 1 77 ? 5.666 35.839 -12.961 1.00 52.22 77 LYS A O 1
ATOM 621 N N . GLU A 1 78 ? 6.065 38.047 -12.990 1.00 59.72 78 GLU A N 1
ATOM 622 C CA . GLU A 1 78 ? 5.002 38.380 -13.934 1.00 59.72 78 GLU A CA 1
ATOM 623 C C . GLU A 1 78 ? 5.433 37.905 -15.325 1.00 59.72 78 GLU A C 1
ATOM 625 O O . GLU A 1 78 ? 6.078 38.614 -16.091 1.00 59.72 78 GLU A O 1
ATOM 630 N N . THR A 1 79 ? 5.131 36.655 -15.658 1.00 58.53 79 THR A N 1
ATOM 631 C CA . THR A 1 79 ? 5.101 36.246 -17.058 1.00 58.53 79 THR A CA 1
ATOM 632 C C . THR A 1 79 ? 3.679 36.470 -17.529 1.00 58.53 79 THR A C 1
ATOM 634 O O . THR A 1 79 ? 2.746 35.788 -17.105 1.00 58.53 79 THR A O 1
ATOM 637 N N . LYS A 1 80 ? 3.509 37.500 -18.366 1.00 57.59 80 LYS A N 1
ATOM 638 C CA . LYS A 1 80 ? 2.275 37.763 -19.107 1.00 57.59 80 LYS A CA 1
ATOM 639 C C . LYS A 1 80 ? 1.780 36.433 -19.672 1.00 57.59 80 LYS A C 1
ATOM 641 O O . LYS A 1 80 ? 2.451 35.832 -20.509 1.00 57.59 80 LYS A O 1
ATOM 646 N N . LYS A 1 81 ? 0.627 35.958 -19.194 1.00 56.75 81 LYS A N 1
ATOM 647 C CA . LYS A 1 81 ? -0.038 34.774 -19.739 1.00 56.75 81 LYS A CA 1
ATOM 648 C C . LYS A 1 81 ? -0.361 35.071 -21.202 1.00 56.75 81 LYS A C 1
ATOM 650 O O . LYS A 1 81 ? -1.370 35.708 -21.489 1.00 56.75 81 LYS A O 1
ATOM 655 N N . GLN A 1 82 ? 0.483 34.631 -22.131 1.00 61.97 82 GLN A N 1
ATOM 656 C CA . GLN A 1 82 ? 0.064 34.491 -23.518 1.00 61.97 82 GLN A CA 1
ATOM 657 C C . GLN A 1 82 ? -1.050 33.448 -23.508 1.00 61.97 82 GLN A C 1
ATOM 659 O O . GLN A 1 82 ? -0.809 32.253 -23.338 1.00 61.97 82 GLN A O 1
ATOM 664 N N . SER A 1 83 ? -2.298 33.904 -23.592 1.00 57.97 83 SER A N 1
ATOM 665 C CA . SER A 1 83 ? -3.434 33.008 -23.721 1.00 57.97 83 SER A CA 1
ATOM 666 C C . SER A 1 83 ? -3.302 32.299 -25.065 1.00 57.97 83 SER A C 1
ATOM 668 O O . SER A 1 83 ? -3.650 32.860 -26.104 1.00 57.97 83 SER A O 1
ATOM 670 N N . LEU A 1 84 ? -2.806 31.064 -25.060 1.00 63.91 84 LEU A N 1
ATOM 671 C CA . LEU A 1 84 ? -2.872 30.165 -26.208 1.00 63.91 84 LEU A CA 1
ATOM 672 C C . LEU A 1 84 ? -4.327 29.711 -26.392 1.00 63.91 84 LEU A C 1
ATOM 674 O O . LEU A 1 84 ? -4.670 28.542 -26.233 1.00 63.91 84 LEU A O 1
ATOM 678 N N . LYS A 1 85 ? -5.222 30.649 -26.717 1.00 63.72 85 LYS A N 1
ATOM 679 C CA . LYS A 1 85 ? -6.524 30.304 -27.279 1.00 63.72 85 LYS A CA 1
ATOM 680 C C . LYS A 1 85 ? -6.256 29.841 -28.704 1.00 63.72 85 LYS A C 1
ATOM 682 O O . LYS A 1 85 ? -6.161 30.649 -29.623 1.00 63.72 85 LYS A O 1
ATOM 687 N N . ARG A 1 86 ? -6.103 28.528 -28.886 1.00 65.19 86 ARG A N 1
ATOM 688 C CA . ARG A 1 86 ? -6.142 27.906 -30.212 1.00 65.19 86 ARG A CA 1
ATOM 689 C C . ARG A 1 86 ? -7.510 28.250 -30.812 1.00 65.19 86 ARG A C 1
ATOM 691 O O . ARG A 1 86 ? -8.523 27.706 -30.378 1.00 65.19 86 ARG A O 1
ATOM 698 N N . LYS A 1 87 ? -7.561 29.197 -31.756 1.00 65.06 87 LYS A N 1
ATOM 699 C CA . LYS A 1 87 ? -8.773 29.455 -32.543 1.00 65.06 87 LYS A CA 1
ATOM 700 C C . LYS A 1 87 ? -9.060 28.171 -33.323 1.00 65.06 87 LYS A C 1
ATOM 702 O O . LYS A 1 87 ? -8.321 27.848 -34.249 1.00 65.06 87 LYS A O 1
ATOM 707 N N . LYS A 1 88 ? -10.083 27.410 -32.923 1.00 63.91 88 LYS A N 1
ATOM 708 C CA . LYS A 1 88 ? -10.611 26.337 -33.773 1.00 63.91 88 LYS A CA 1
ATOM 709 C C . LYS A 1 88 ? -11.116 27.006 -35.049 1.00 63.91 88 LYS A C 1
ATOM 711 O O . LYS A 1 88 ? -11.881 27.967 -34.961 1.00 63.91 88 LYS A O 1
ATOM 716 N N . ARG A 1 89 ? -10.642 26.567 -36.217 1.00 65.38 89 ARG A N 1
ATOM 717 C CA . ARG A 1 89 ? -11.187 27.049 -37.490 1.00 65.38 89 ARG A CA 1
ATOM 718 C C . ARG A 1 89 ? -12.643 26.587 -37.556 1.00 65.38 89 ARG A C 1
ATOM 720 O O . ARG A 1 89 ? -12.931 25.425 -37.269 1.00 65.38 89 ARG A O 1
ATOM 727 N N . VAL A 1 90 ? -13.559 27.503 -37.860 1.00 61.03 90 VAL A N 1
ATOM 728 C CA . VAL A 1 90 ? -14.966 27.164 -38.108 1.00 61.03 90 VAL A CA 1
ATOM 729 C C . VAL A 1 90 ? -14.974 26.186 -39.286 1.00 61.03 90 VAL A C 1
ATOM 731 O O . VAL A 1 90 ? -14.559 26.560 -40.378 1.00 61.03 90 VAL A O 1
ATOM 734 N N . GLY A 1 91 ? -15.335 24.925 -39.033 1.00 60.50 91 GLY A N 1
ATOM 735 C CA . GLY A 1 91 ? -15.338 23.848 -40.033 1.00 60.50 91 GLY A CA 1
ATOM 736 C C . GLY A 1 91 ? -14.542 22.588 -39.667 1.00 60.50 91 GLY A C 1
ATOM 737 O O . GLY A 1 91 ? -14.709 21.578 -40.331 1.00 60.50 91 GLY A O 1
ATOM 738 N N . ASP A 1 92 ? -13.726 22.584 -38.608 1.00 64.12 92 ASP A N 1
ATOM 739 C CA . ASP A 1 92 ? -12.863 21.430 -38.263 1.00 64.12 92 ASP A CA 1
ATOM 740 C C . ASP A 1 92 ? -13.587 20.341 -37.434 1.00 64.12 92 ASP A C 1
ATOM 742 O O . ASP A 1 92 ? -13.122 19.892 -36.386 1.00 64.12 92 ASP A O 1
ATOM 746 N N . GLY A 1 93 ? -14.806 19.994 -37.851 1.00 69.00 93 GLY A N 1
ATOM 747 C CA . GLY A 1 93 ? -15.660 18.992 -37.213 1.00 69.00 93 GLY A CA 1
ATOM 748 C C . GLY A 1 93 ? -15.927 17.802 -38.132 1.00 69.00 93 GLY A C 1
ATOM 749 O O . GLY A 1 93 ? -15.860 17.919 -39.353 1.00 69.00 93 GLY A O 1
ATOM 750 N N . ILE A 1 94 ? -16.297 16.662 -37.540 1.00 67.19 94 ILE A N 1
ATOM 751 C CA . ILE A 1 94 ? -16.550 15.382 -38.235 1.00 67.19 94 ILE A CA 1
ATOM 752 C C . ILE A 1 94 ? -17.590 15.485 -39.371 1.00 67.19 94 ILE A C 1
ATOM 754 O O . ILE A 1 94 ? -17.611 14.661 -40.278 1.00 67.19 94 ILE A O 1
ATOM 758 N N . LEU A 1 95 ? -18.414 16.536 -39.352 1.00 66.50 95 LEU A N 1
ATOM 759 C CA . LEU A 1 95 ? -19.414 16.861 -40.367 1.00 66.50 95 LEU A CA 1
ATOM 760 C C . LEU A 1 95 ? -18.806 17.151 -41.755 1.00 66.50 95 LEU A C 1
ATOM 762 O O . LEU A 1 95 ? -19.485 16.951 -42.753 1.00 66.50 95 LEU A O 1
ATOM 766 N N . ASN A 1 96 ? -17.532 17.557 -41.842 1.00 63.47 96 ASN A N 1
ATOM 767 C CA . ASN A 1 96 ? -16.826 17.659 -43.128 1.00 63.47 96 ASN A CA 1
ATOM 768 C C . ASN A 1 96 ? -16.476 16.289 -43.724 1.00 63.47 96 ASN A C 1
ATOM 770 O O . ASN A 1 96 ? -16.373 16.167 -44.937 1.00 63.47 96 ASN A O 1
ATOM 774 N N . VAL A 1 97 ? -16.284 15.268 -42.883 1.00 65.88 97 VAL A N 1
ATOM 775 C CA . VAL A 1 97 ? -15.934 13.910 -43.331 1.00 65.88 97 VAL A CA 1
ATOM 776 C C . VAL A 1 97 ? -17.170 13.174 -43.847 1.00 65.88 97 VAL A C 1
ATOM 778 O O . VAL A 1 97 ? -17.070 12.412 -44.801 1.00 65.88 97 VAL A O 1
ATOM 781 N N . TYR A 1 98 ? -18.334 13.423 -43.242 1.00 66.81 98 TYR A N 1
ATOM 782 C CA . TYR A 1 98 ? -19.566 12.677 -43.527 1.00 66.81 98 TYR A CA 1
ATOM 783 C C . TYR A 1 98 ? -20.670 13.501 -44.210 1.00 66.81 98 TYR A C 1
ATOM 785 O O . TYR A 1 98 ? -21.730 12.964 -44.515 1.00 66.81 98 TYR A O 1
ATOM 793 N N . GLY A 1 99 ? -20.418 14.782 -44.492 1.00 63.62 99 GLY A N 1
ATOM 794 C CA . GLY A 1 99 ? -21.365 15.681 -45.149 1.00 63.62 99 GLY A CA 1
ATOM 795 C C . GLY A 1 99 ?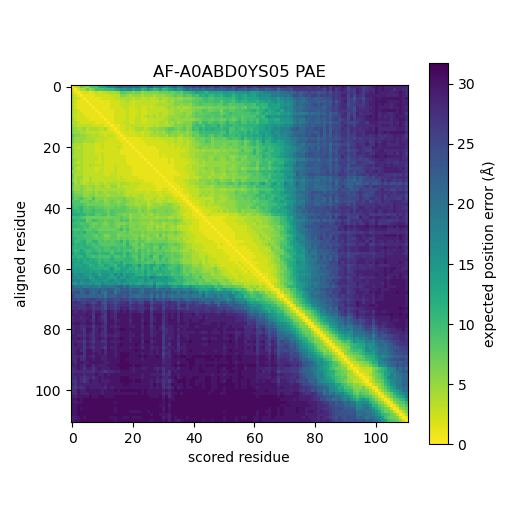 -22.472 16.194 -44.222 1.00 63.62 99 GLY A C 1
ATOM 796 O O . GLY A 1 99 ? -22.855 15.569 -43.233 1.00 63.62 99 GLY A O 1
ATOM 797 N N . LYS A 1 100 ? -22.996 17.384 -44.534 1.00 69.69 100 LYS A N 1
ATOM 798 C CA . LYS A 1 100 ? -24.140 17.975 -43.831 1.00 69.69 100 LYS A CA 1
ATOM 799 C C . LYS A 1 100 ? -25.420 17.323 -44.353 1.00 69.69 100 LYS A C 1
ATOM 801 O O . LYS A 1 100 ? -25.702 17.417 -45.543 1.00 69.69 100 LYS A O 1
ATOM 806 N N . VAL A 1 101 ? -26.182 16.681 -43.469 1.00 62.41 101 VAL A N 1
ATOM 807 C CA . VAL A 1 101 ? -27.465 16.054 -43.816 1.00 62.41 101 VAL A CA 1
ATOM 808 C C . VAL A 1 101 ? -28.420 17.148 -44.303 1.00 62.41 101 VAL A C 1
ATOM 810 O O . VAL A 1 101 ? -28.793 18.037 -43.538 1.00 62.41 101 VAL A O 1
ATOM 813 N N . GLY A 1 102 ? -28.735 17.135 -45.599 1.00 53.34 102 GLY A N 1
ATOM 814 C CA . GLY A 1 102 ? -29.740 18.010 -46.192 1.00 53.34 102 GLY A CA 1
ATOM 815 C C . GLY A 1 102 ? -31.137 17.579 -45.756 1.00 53.34 102 GLY A C 1
ATOM 816 O O . GLY A 1 102 ? -31.389 16.387 -45.589 1.00 53.34 102 GLY A O 1
ATOM 817 N N . ASN A 1 103 ? -32.031 18.549 -45.559 1.00 56.00 103 ASN A N 1
ATOM 818 C CA . ASN A 1 103 ? -33.440 18.295 -45.278 1.00 56.00 103 ASN A CA 1
ATOM 819 C C . ASN A 1 103 ? -34.024 17.435 -46.406 1.00 56.00 103 ASN A C 1
ATOM 821 O O . ASN A 1 103 ? -34.196 17.915 -47.526 1.00 56.00 103 ASN A O 1
ATOM 825 N N . PHE A 1 104 ? -34.305 16.168 -46.107 1.00 46.34 104 PHE A N 1
ATOM 826 C CA . PHE A 1 104 ? -35.074 15.293 -46.978 1.00 46.34 104 PHE A CA 1
ATOM 827 C C . PHE A 1 104 ? -36.484 15.874 -47.096 1.00 46.34 104 PHE A C 1
ATOM 829 O O . PHE A 1 104 ? -37.272 15.824 -46.152 1.00 46.34 104 PHE A O 1
ATOM 836 N N . LEU A 1 105 ? -36.774 16.472 -48.252 1.00 41.53 105 LEU A N 1
ATOM 837 C CA . LEU A 1 105 ? -38.136 16.723 -48.697 1.00 41.53 105 LEU A CA 1
ATOM 838 C C . LEU A 1 105 ? -38.820 15.359 -48.811 1.00 41.53 105 LEU A C 1
ATOM 840 O O . LEU A 1 105 ? -38.411 14.524 -49.619 1.00 41.53 105 LEU A O 1
ATOM 844 N N . PHE A 1 106 ? -39.827 15.131 -47.972 1.00 42.31 106 PHE A N 1
ATOM 845 C CA . PHE A 1 106 ? -40.806 14.079 -48.200 1.00 42.31 106 PHE A CA 1
ATOM 846 C C . PHE A 1 106 ? -41.486 14.395 -49.534 1.00 42.31 106 PHE A C 1
ATOM 848 O O . PHE A 1 106 ? -42.208 15.383 -49.644 1.00 42.31 106 PHE A O 1
ATOM 855 N N . LEU A 1 107 ? -41.188 13.604 -50.565 1.00 38.88 107 LEU A N 1
ATOM 856 C CA . LEU A 1 107 ? -42.040 13.542 -51.742 1.00 38.88 107 LEU A CA 1
ATOM 857 C C . LEU A 1 107 ? -43.298 12.782 -51.333 1.00 38.88 107 LEU A C 1
ATOM 859 O O . LEU A 1 107 ? -43.249 11.576 -51.084 1.00 38.88 107 LEU A O 1
ATOM 863 N N . ASP A 1 108 ? -44.403 13.515 -51.258 1.00 41.34 108 ASP A N 1
ATOM 864 C CA . ASP A 1 108 ? -45.737 12.945 -51.254 1.00 41.34 108 ASP A CA 1
ATOM 865 C C . ASP A 1 108 ? -45.933 12.150 -52.549 1.00 41.34 108 ASP A C 1
ATOM 867 O O . ASP A 1 108 ? -45.852 12.677 -53.659 1.00 41.34 108 ASP A O 1
ATOM 871 N N . VAL A 1 109 ? -46.175 10.853 -52.386 1.00 45.78 109 VAL A N 1
ATOM 872 C CA . VAL A 1 109 ? -46.708 9.987 -53.433 1.00 45.78 109 VAL A CA 1
ATOM 873 C C . VAL A 1 109 ? -48.188 10.323 -53.567 1.00 45.78 109 VAL A C 1
ATOM 875 O O . VAL A 1 109 ? -48.947 10.026 -52.650 1.00 45.78 109 VAL A O 1
ATOM 878 N N . ASN A 1 110 ? -48.603 10.918 -54.687 1.00 40.12 110 ASN A N 1
ATOM 879 C CA . ASN A 1 110 ? -49.990 10.859 -55.151 1.00 40.12 110 ASN A CA 1
ATOM 880 C C . ASN A 1 110 ? -50.096 11.098 -56.669 1.00 40.12 110 ASN A C 1
ATOM 882 O O . ASN A 1 110 ? -49.751 12.179 -57.140 1.00 40.12 110 ASN A O 1
ATOM 886 N N . TYR A 1 111 ? -50.648 10.068 -57.328 1.00 41.66 111 TYR A N 1
ATOM 887 C CA . TYR A 1 111 ? -51.106 9.899 -58.721 1.00 41.66 111 TYR A CA 1
ATOM 888 C C . TYR A 1 111 ? -50.090 10.017 -59.864 1.00 41.66 111 TYR A C 1
ATOM 890 O O . TYR A 1 111 ? -49.699 11.141 -60.238 1.00 41.66 111 TYR A O 1
#